Protein AF-A0A447U6D0-F1 (afdb_monomer)

Organism: Salmonella enterica I (NCBI:txid59201)

Sequence (69 aa):
MFFHRVAQLPPNVPMNTRKIITKAIHRSSKPDLAIEVAMEAGRR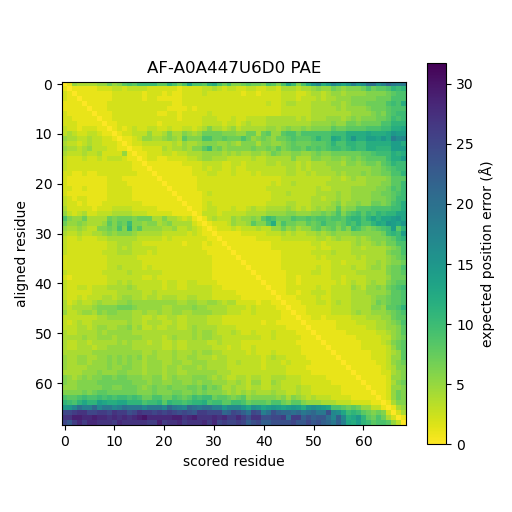GIDAVPPLFRKMFSRVVWLARGRAD

Radius of gyration: 16.17 Å; Cα contacts (8 Å, |Δi|>4): 36; chains: 1; bounding box: 36×19×44 Å

Mean predicted aligned error: 4.78 Å

Secondary structure (DSSP, 8-state):
-HHHHHTT--TT-S--HHHHHHHHHHHS-HHHHHHHHHHHHHHH-GGGS-HHHHHHHHHHHHHHTT---

Foldseek 3Di:
DLLCVLLVHDPDPPDDPVVSNVSSPVSDPPVVVVVSLVVVCVVVDDVSDDVVVVVVVVVVVCVVVVVPD

Solvent-accessible surface area (backbone atoms only — not comparable to full-atom values): 4107 Å² total; per-residue (Å²): 99,75,49,30,62,61,40,73,43,68,84,78,59,99,64,59,68,67,62,39,46,53,44,20,58,73,68,37,54,72,69,58,48,50,53,52,51,51,53,54,28,59,76,67,34,74,85,60,49,56,67,67,58,56,52,51,51,51,48,52,57,45,47,76,69,71,69,64,124

Structure (mmCIF, N/CA/C/O backbone):
data_AF-A0A447U6D0-F1
#
_entry.id   AF-A0A447U6D0-F1
#
loop_
_atom_site.group_PDB
_atom_site.id
_atom_site.type_symbol
_atom_site.label_atom_id
_atom_site.label_alt_id
_atom_site.label_comp_id
_atom_site.label_asym_id
_atom_site.label_entity_id
_atom_site.label_seq_id
_atom_site.pdbx_PDB_ins_code
_atom_site.Cartn_x
_atom_site.Cartn_y
_atom_site.Cartn_z
_atom_site.occupancy
_atom_site.B_iso_or_equiv
_atom_site.auth_seq_id
_atom_site.auth_comp_id
_atom_site.auth_asym_id
_atom_site.auth_atom_id
_atom_site.pdbx_PDB_model_num
ATOM 1 N N . MET A 1 1 ? -9.918 -8.249 7.940 1.00 83.12 1 MET A N 1
ATOM 2 C CA . MET A 1 1 ? -9.169 -7.464 6.920 1.00 83.12 1 MET A CA 1
ATOM 3 C C . MET A 1 1 ? -7.744 -7.195 7.418 1.00 83.12 1 MET A C 1
ATOM 5 O O . MET A 1 1 ? -7.607 -6.951 8.607 1.00 83.12 1 MET A O 1
ATOM 9 N N . PHE A 1 2 ? -6.712 -7.228 6.557 1.00 92.38 2 PHE A N 1
ATOM 10 C CA . PHE A 1 2 ? -5.279 -7.041 6.904 1.00 92.38 2 PHE A CA 1
ATOM 11 C C . PHE A 1 2 ? -5.015 -5.980 7.991 1.00 92.38 2 PHE A C 1
ATOM 13 O O . PHE A 1 2 ? -4.476 -6.309 9.042 1.00 92.38 2 PHE A O 1
ATOM 20 N N . PHE A 1 3 ? -5.511 -4.751 7.812 1.00 93.81 3 PHE A N 1
ATOM 21 C CA . PHE A 1 3 ? -5.285 -3.659 8.769 1.00 93.81 3 PHE A CA 1
ATOM 22 C C . PHE A 1 3 ? -5.874 -3.889 10.169 1.00 93.81 3 PHE A C 1
ATOM 24 O O . PHE A 1 3 ? -5.370 -3.308 11.120 1.00 93.81 3 PHE A O 1
ATOM 31 N N . HIS A 1 4 ? -6.890 -4.746 10.334 1.00 94.75 4 HIS A N 1
ATOM 32 C CA . HIS A 1 4 ? -7.367 -5.118 11.672 1.00 94.75 4 HIS A CA 1
ATOM 33 C C . HIS A 1 4 ? -6.310 -5.925 12.425 1.00 94.75 4 HIS A C 1
ATOM 35 O O . HIS A 1 4 ? -6.095 -5.688 13.605 1.00 94.75 4 HIS A O 1
ATOM 41 N N . ARG A 1 5 ? -5.608 -6.832 11.734 1.00 93.56 5 ARG A N 1
ATOM 42 C CA . ARG A 1 5 ? -4.533 -7.635 12.328 1.00 93.56 5 ARG A CA 1
ATOM 43 C C . ARG A 1 5 ? -3.376 -6.745 12.771 1.00 93.56 5 ARG A C 1
ATOM 45 O O . ARG A 1 5 ? -2.968 -6.824 13.921 1.00 93.56 5 ARG A O 1
ATOM 52 N N . VAL A 1 6 ? -2.924 -5.854 11.888 1.00 94.25 6 VAL A N 1
ATOM 53 C CA . VAL A 1 6 ? -1.828 -4.917 12.185 1.00 94.25 6 VAL A CA 1
ATOM 54 C C . VAL A 1 6 ? -2.210 -3.934 13.297 1.00 94.25 6 VAL A C 1
ATOM 56 O O . VAL A 1 6 ? -1.406 -3.625 14.168 1.00 94.25 6 VAL A O 1
ATOM 59 N N . ALA A 1 7 ? -3.467 -3.481 13.326 1.00 94.62 7 ALA A N 1
ATOM 60 C CA . ALA A 1 7 ? -3.984 -2.642 14.405 1.00 94.62 7 ALA A CA 1
ATOM 61 C C . ALA A 1 7 ? -4.305 -3.412 15.705 1.00 94.62 7 ALA A C 1
ATOM 63 O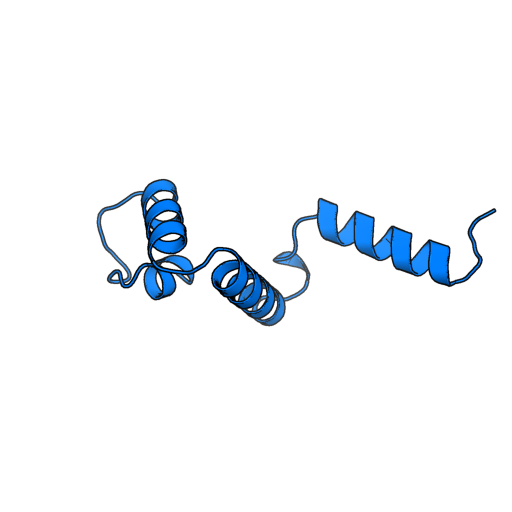 O . ALA A 1 7 ? -4.701 -2.771 16.680 1.00 94.62 7 ALA A O 1
ATOM 64 N N . GLN A 1 8 ? -4.166 -4.746 15.721 1.00 93.81 8 GLN A N 1
ATOM 65 C CA . GLN A 1 8 ? -4.557 -5.638 16.822 1.00 93.81 8 GLN A CA 1
ATOM 66 C C . GLN A 1 8 ? -6.029 -5.466 17.245 1.00 93.81 8 GLN A C 1
ATOM 68 O O . GLN A 1 8 ? -6.361 -5.380 18.426 1.00 93.81 8 GLN A O 1
ATOM 73 N N . LEU A 1 9 ? -6.928 -5.381 16.262 1.00 94.12 9 LEU A N 1
ATOM 74 C CA . LEU A 1 9 ? -8.368 -5.214 16.445 1.00 94.12 9 LEU A CA 1
ATOM 75 C C . LEU A 1 9 ? -9.140 -6.475 16.017 1.00 94.12 9 LEU A C 1
ATOM 77 O O . LEU A 1 9 ? -8.780 -7.099 15.013 1.00 94.12 9 LEU A O 1
ATOM 81 N N . PRO A 1 10 ? -10.247 -6.821 16.703 1.00 93.69 10 PRO A N 1
ATOM 82 C CA . PRO A 1 10 ? -11.153 -7.879 16.262 1.00 93.69 10 PRO A CA 1
ATOM 83 C C . PRO A 1 10 ? -11.761 -7.570 14.881 1.00 93.69 10 PRO A C 1
ATOM 85 O O . PRO A 1 10 ? -12.029 -6.404 14.590 1.00 93.69 10 PRO A O 1
ATOM 88 N N . PRO A 1 11 ? -12.047 -8.582 14.039 1.00 85.12 11 PRO A N 1
ATOM 89 C CA . PRO A 1 11 ? -12.438 -8.394 12.637 1.00 85.12 11 PRO A CA 1
ATOM 90 C C . PRO A 1 11 ? -13.776 -7.672 12.379 1.00 85.12 11 PRO A C 1
ATOM 92 O O . PRO A 1 11 ? -14.036 -7.359 11.224 1.00 85.12 11 PRO A O 1
ATOM 95 N N . ASN A 1 12 ? -14.576 -7.367 13.408 1.00 87.25 12 ASN A N 1
ATOM 96 C CA . ASN A 1 12 ? -15.891 -6.711 13.299 1.00 87.25 12 ASN A CA 1
ATOM 97 C C . ASN A 1 12 ? -16.059 -5.541 14.286 1.00 87.25 12 ASN A C 1
ATOM 99 O O . ASN A 1 12 ? -17.162 -5.251 14.746 1.00 87.25 12 ASN A O 1
ATOM 103 N N . VAL A 1 13 ? -14.961 -4.892 14.679 1.00 92.81 13 VAL A N 1
ATOM 104 C CA . VAL A 1 13 ? -15.034 -3.714 15.554 1.00 92.81 13 VAL A CA 1
ATOM 105 C C . VAL A 1 13 ? -15.886 -2.611 14.887 1.00 92.81 13 VAL A C 1
ATOM 107 O O . VAL A 1 13 ? -15.699 -2.360 13.694 1.00 92.81 13 VAL A O 1
ATOM 110 N N . PRO A 1 14 ? -16.796 -1.920 15.608 1.00 93.31 14 PRO A N 1
ATOM 111 C CA . PRO A 1 14 ? -17.627 -0.849 15.047 1.00 93.31 14 PRO A CA 1
ATOM 112 C C . PRO A 1 14 ? -16.802 0.434 14.842 1.00 93.31 14 PRO A C 1
ATOM 114 O O . PRO A 1 14 ? -16.966 1.445 15.523 1.00 93.31 14 PRO A O 1
ATOM 117 N N . MET A 1 15 ? -15.845 0.381 13.918 1.00 95.00 15 MET A N 1
ATOM 118 C CA . MET A 1 15 ? -14.907 1.453 13.608 1.00 95.00 15 MET A CA 1
ATOM 119 C C . MET A 1 15 ? -14.714 1.544 12.096 1.00 95.00 15 MET A C 1
ATOM 121 O O . MET A 1 15 ? -14.533 0.538 11.420 1.00 95.00 15 MET A O 1
ATOM 125 N N . ASN A 1 16 ? -14.716 2.763 11.554 1.00 95.06 16 ASN A N 1
ATOM 126 C CA . ASN A 1 16 ? -14.479 2.953 10.126 1.00 95.06 16 ASN A CA 1
ATOM 127 C C . ASN A 1 16 ? -13.036 2.595 9.719 1.00 95.06 16 ASN A C 1
ATOM 129 O O . ASN A 1 16 ? -12.092 2.691 10.509 1.00 95.06 16 ASN A O 1
ATOM 133 N N . THR A 1 17 ? -12.857 2.235 8.446 1.00 93.88 17 THR A N 1
ATOM 134 C CA . THR A 1 17 ? -11.573 1.781 7.891 1.00 93.88 17 THR A CA 1
ATOM 135 C C . THR A 1 17 ? -10.454 2.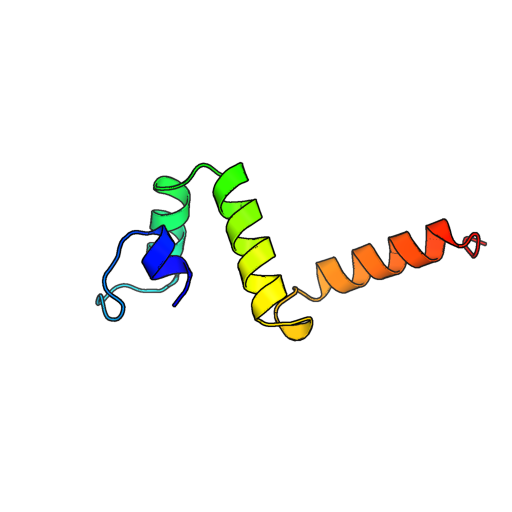807 8.062 1.00 93.88 17 THR A C 1
ATOM 137 O O . THR A 1 17 ? -9.324 2.426 8.358 1.00 93.88 17 THR A O 1
ATOM 140 N N . ARG A 1 18 ? -10.752 4.110 7.945 1.00 95.81 18 ARG A N 1
ATOM 141 C CA . ARG A 1 18 ? -9.755 5.180 8.119 1.00 95.81 18 ARG A CA 1
ATOM 142 C C . ARG A 1 18 ? -9.141 5.147 9.517 1.00 95.81 18 ARG A C 1
ATOM 144 O O . ARG A 1 18 ? -7.921 5.146 9.639 1.00 95.81 18 ARG A O 1
ATOM 151 N N . LYS A 1 19 ? -9.970 5.062 10.563 1.00 96.38 19 LYS A N 1
ATOM 152 C CA . LYS A 1 19 ? -9.499 4.960 11.952 1.00 96.38 19 LYS A CA 1
ATOM 153 C C . LYS A 1 19 ? -8.698 3.674 12.189 1.00 96.38 19 LYS A C 1
ATOM 155 O O . LYS A 1 19 ? -7.692 3.721 12.892 1.00 96.38 19 LYS A O 1
ATOM 160 N N . ILE A 1 20 ? -9.096 2.556 11.578 1.00 95.81 20 ILE A N 1
ATOM 161 C CA . ILE A 1 20 ? -8.356 1.285 11.664 1.00 95.81 20 ILE A CA 1
ATOM 162 C C . ILE A 1 20 ? -6.957 1.421 11.040 1.00 95.81 20 ILE A C 1
ATOM 164 O O . ILE A 1 20 ? -5.975 1.025 11.664 1.00 95.81 20 ILE A O 1
ATOM 168 N N . ILE A 1 21 ? -6.846 2.038 9.858 1.00 94.31 21 ILE A N 1
ATOM 169 C CA . ILE A 1 21 ? -5.556 2.295 9.193 1.00 94.31 21 ILE A CA 1
ATOM 170 C C . ILE A 1 21 ? -4.682 3.216 10.046 1.00 94.31 21 ILE A C 1
ATOM 172 O O . ILE A 1 21 ? -3.513 2.914 10.268 1.00 94.31 21 ILE A O 1
ATOM 176 N N . THR A 1 22 ? -5.240 4.307 10.577 1.00 95.50 22 THR A N 1
ATOM 177 C CA . THR A 1 22 ? -4.501 5.210 11.470 1.00 95.50 22 THR A CA 1
ATOM 178 C C . THR A 1 22 ? -3.963 4.463 12.691 1.00 95.50 22 THR A C 1
ATOM 180 O O . THR A 1 22 ? -2.792 4.613 13.026 1.00 95.50 22 THR A O 1
ATOM 183 N N . LYS A 1 23 ? -4.766 3.595 13.322 1.00 95.31 23 LYS A N 1
ATOM 184 C CA . LYS A 1 23 ? -4.288 2.758 14.433 1.00 95.31 23 LYS A CA 1
ATOM 185 C C . LYS A 1 23 ? -3.181 1.791 14.011 1.00 95.31 23 LYS A C 1
ATOM 187 O O . LYS A 1 23 ? -2.216 1.661 14.754 1.00 95.31 23 LYS A O 1
ATOM 192 N N . ALA A 1 24 ? -3.280 1.163 12.839 1.00 94.56 24 ALA A N 1
ATOM 193 C CA . ALA A 1 24 ? -2.215 0.307 12.312 1.00 94.56 24 ALA A CA 1
ATOM 194 C C . ALA A 1 24 ? -0.896 1.083 12.122 1.00 94.56 24 ALA A C 1
ATOM 196 O O . ALA A 1 24 ? 0.155 0.604 12.535 1.00 94.56 24 ALA A O 1
ATOM 197 N N . ILE A 1 25 ? -0.962 2.311 11.592 1.00 94.00 25 ILE A N 1
ATOM 198 C CA . ILE A 1 25 ? 0.201 3.204 11.423 1.00 94.00 25 ILE A CA 1
ATOM 199 C C . ILE A 1 25 ? 0.830 3.601 12.765 1.00 94.00 25 ILE A C 1
ATOM 201 O O . ILE A 1 25 ? 2.039 3.783 12.834 1.00 94.00 25 ILE A O 1
ATOM 205 N N . HIS A 1 26 ? 0.040 3.756 13.830 1.00 93.69 26 HIS A N 1
ATOM 206 C CA . HIS A 1 26 ? 0.575 4.064 15.162 1.00 93.69 26 HIS A CA 1
ATOM 207 C C . HIS A 1 26 ? 1.131 2.840 15.902 1.00 93.69 26 HIS A C 1
ATOM 209 O O . HIS A 1 26 ? 1.943 3.005 16.808 1.00 93.69 26 HIS A O 1
ATOM 215 N N . ARG A 1 27 ? 0.665 1.629 15.571 1.00 92.06 27 ARG A N 1
ATOM 216 C CA . ARG A 1 27 ? 1.061 0.375 16.235 1.00 92.06 27 ARG A CA 1
ATOM 217 C C . ARG A 1 27 ? 2.309 -0.266 15.638 1.00 92.06 27 ARG A C 1
ATOM 219 O O . ARG A 1 27 ? 2.964 -1.030 16.336 1.00 92.06 27 ARG A O 1
ATOM 226 N N . SER A 1 28 ? 2.611 0.031 14.380 1.00 87.25 28 SER A N 1
ATOM 227 C CA . SER A 1 28 ? 3.773 -0.482 13.658 1.00 87.25 28 SER A CA 1
ATOM 228 C C . SER A 1 28 ? 4.692 0.671 13.260 1.00 87.25 28 SER A C 1
ATOM 230 O O . SER A 1 28 ? 4.244 1.811 13.109 1.00 87.25 28 SER A O 1
ATOM 232 N N . SER A 1 29 ? 5.986 0.402 13.090 1.00 88.3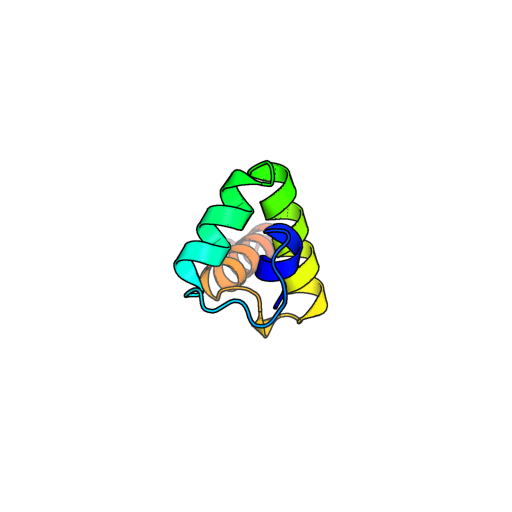8 29 SER A N 1
ATOM 233 C CA . SER A 1 29 ? 6.872 1.400 12.500 1.00 88.38 29 SER A CA 1
ATOM 234 C C . SER A 1 29 ? 6.472 1.623 11.034 1.00 88.38 29 SER A C 1
ATOM 236 O O . SER A 1 29 ? 5.954 0.728 10.363 1.00 88.38 29 SER A O 1
ATOM 238 N N . LYS A 1 30 ? 6.677 2.836 10.503 1.00 86.38 30 LYS A N 1
ATOM 239 C CA . LYS A 1 30 ? 6.337 3.118 9.096 1.00 86.38 30 LYS A CA 1
ATOM 240 C C . LYS A 1 30 ? 7.063 2.167 8.116 1.00 86.38 30 LYS A C 1
ATOM 242 O O . LYS A 1 30 ? 6.397 1.723 7.181 1.00 86.38 30 LYS A O 1
ATOM 247 N N . PRO A 1 31 ? 8.360 1.832 8.306 1.00 92.69 31 PRO A N 1
ATOM 248 C CA . PRO A 1 31 ? 9.041 0.823 7.491 1.00 92.69 31 PRO A CA 1
ATOM 249 C C . PRO A 1 31 ? 8.419 -0.574 7.589 1.00 92.69 31 PRO A C 1
ATOM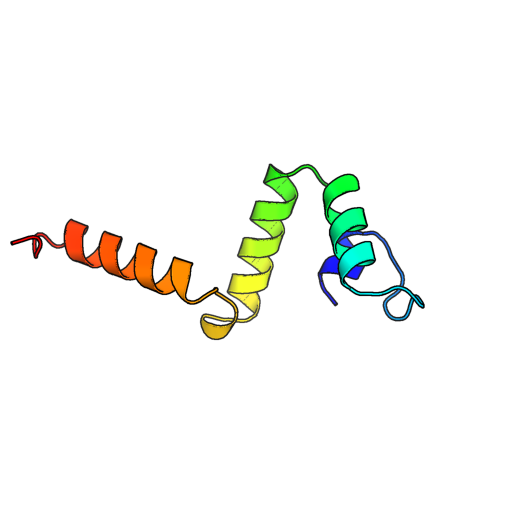 251 O O . PRO A 1 31 ? 8.138 -1.175 6.554 1.00 92.69 31 PRO A O 1
ATOM 254 N N . ASP A 1 32 ? 8.139 -1.065 8.800 1.00 91.38 32 ASP A N 1
ATOM 255 C CA . ASP A 1 32 ? 7.586 -2.414 8.994 1.00 91.38 32 ASP A CA 1
ATOM 256 C C . ASP A 1 32 ? 6.202 -2.539 8.349 1.00 91.38 32 ASP A C 1
ATOM 258 O O . ASP A 1 32 ? 5.936 -3.471 7.588 1.00 91.38 32 ASP A O 1
ATOM 262 N N . LEU A 1 33 ? 5.342 -1.536 8.555 1.00 94.06 33 LEU A N 1
ATOM 263 C CA . LEU A 1 33 ? 4.029 -1.485 7.917 1.00 94.06 33 LEU A CA 1
ATOM 264 C C . LEU A 1 33 ? 4.134 -1.493 6.385 1.00 94.06 33 LEU A C 1
ATOM 266 O O . LEU A 1 33 ? 3.318 -2.132 5.721 1.00 94.06 33 LEU A O 1
ATOM 270 N N . ALA A 1 34 ? 5.113 -0.789 5.810 1.00 93.38 34 ALA A N 1
ATOM 271 C CA . ALA A 1 34 ? 5.311 -0.763 4.363 1.00 93.38 34 ALA A CA 1
ATOM 272 C C . ALA A 1 34 ? 5.686 -2.150 3.817 1.00 93.38 34 ALA A C 1
ATOM 274 O O . ALA A 1 34 ? 5.145 -2.566 2.789 1.00 93.38 34 ALA A O 1
ATOM 275 N N . ILE A 1 35 ? 6.552 -2.882 4.525 1.00 94.56 35 ILE A N 1
ATOM 276 C CA . ILE A 1 35 ? 6.935 -4.257 4.178 1.00 94.56 35 ILE A CA 1
ATOM 277 C C . ILE A 1 35 ? 5.710 -5.174 4.235 1.00 94.56 35 ILE A C 1
ATOM 279 O O . ILE A 1 35 ? 5.417 -5.875 3.265 1.00 94.56 35 ILE A O 1
ATOM 283 N N . GLU A 1 36 ? 4.944 -5.130 5.326 1.00 95.31 36 GLU A N 1
ATOM 284 C CA . GLU A 1 36 ? 3.746 -5.958 5.482 1.00 95.31 36 GLU A CA 1
ATOM 285 C C . GLU A 1 36 ? 2.691 -5.677 4.402 1.00 95.31 36 GLU A C 1
ATOM 287 O O . GLU A 1 36 ? 2.102 -6.609 3.846 1.00 95.31 36 GLU A O 1
ATOM 292 N N . VAL A 1 37 ? 2.466 -4.400 4.068 1.00 95.06 37 VAL A N 1
ATOM 293 C CA . VAL A 1 37 ? 1.550 -3.995 2.991 1.00 95.06 37 VAL A CA 1
ATOM 294 C C . VAL A 1 37 ? 2.027 -4.533 1.643 1.00 95.06 37 VAL A C 1
ATOM 296 O O . VAL A 1 37 ? 1.209 -5.049 0.880 1.00 95.06 37 VAL A O 1
ATOM 299 N N . ALA A 1 38 ? 3.328 -4.455 1.352 1.00 93.69 38 ALA A N 1
ATOM 300 C CA . ALA A 1 38 ? 3.893 -4.992 0.118 1.00 93.69 38 ALA A CA 1
ATOM 301 C C . ALA A 1 38 ? 3.719 -6.519 0.029 1.00 93.69 38 ALA A C 1
ATOM 303 O O . ALA A 1 38 ? 3.284 -7.031 -1.004 1.00 93.69 38 ALA A O 1
ATOM 304 N N . MET A 1 39 ? 3.972 -7.247 1.122 1.00 94.81 39 MET A N 1
ATOM 305 C CA . MET A 1 39 ? 3.770 -8.699 1.187 1.00 94.81 39 MET A CA 1
ATOM 306 C C . MET A 1 39 ? 2.295 -9.089 1.028 1.00 94.81 39 MET A C 1
ATOM 308 O O . MET A 1 39 ? 1.971 -10.030 0.302 1.00 94.81 39 MET A O 1
ATOM 312 N N . GLU A 1 40 ? 1.381 -8.376 1.690 1.00 95.50 40 GLU A N 1
ATOM 313 C CA . GLU A 1 40 ? -0.061 -8.598 1.551 1.00 95.50 40 GLU A CA 1
ATOM 314 C C . GLU A 1 40 ? -0.534 -8.316 0.119 1.00 95.50 40 GLU A C 1
ATOM 316 O O . GLU A 1 40 ? -1.312 -9.103 -0.419 1.00 95.50 40 GLU A O 1
ATOM 321 N N . ALA A 1 41 ? -0.056 -7.241 -0.515 1.00 94.56 41 ALA A N 1
ATOM 322 C CA . ALA A 1 41 ? -0.361 -6.942 -1.913 1.00 94.56 41 ALA A CA 1
ATOM 323 C C . ALA A 1 41 ? 0.144 -8.057 -2.842 1.00 94.56 41 ALA A C 1
ATOM 325 O O . ALA A 1 41 ? -0.616 -8.534 -3.680 1.00 94.56 41 ALA A O 1
ATOM 326 N N . GLY A 1 42 ? 1.371 -8.546 -2.630 1.00 93.00 42 GLY A N 1
ATOM 327 C CA . GLY A 1 42 ? 1.922 -9.688 -3.363 1.00 93.00 42 GLY A CA 1
ATOM 328 C C . GLY A 1 42 ? 1.057 -10.947 -3.241 1.00 93.00 42 GLY A C 1
ATOM 329 O O . GLY A 1 42 ? 0.762 -11.585 -4.248 1.00 93.00 42 GLY A O 1
ATOM 330 N N . ARG A 1 43 ? 0.562 -11.260 -2.033 1.00 95.69 43 ARG A N 1
ATOM 331 C CA . ARG A 1 43 ? -0.354 -12.398 -1.811 1.00 95.69 43 ARG A CA 1
ATOM 332 C C . ARG A 1 43 ? -1.711 -12.244 -2.498 1.00 95.69 43 ARG A C 1
ATOM 334 O O . ARG A 1 43 ? -2.321 -13.248 -2.842 1.00 95.69 43 ARG A O 1
ATOM 341 N N . ARG A 1 44 ? -2.201 -11.014 -2.664 1.00 95.00 44 ARG A N 1
ATOM 342 C CA . ARG A 1 44 ? -3.474 -10.726 -3.350 1.00 95.00 44 ARG A CA 1
ATOM 343 C C . ARG A 1 44 ? -3.344 -10.660 -4.873 1.00 95.00 44 ARG A C 1
ATOM 345 O O . ARG A 1 44 ? -4.364 -10.650 -5.552 1.00 95.00 44 ARG A O 1
ATOM 352 N N . GLY A 1 45 ? -2.120 -10.620 -5.394 1.00 95.00 45 GLY A N 1
ATOM 353 C CA . GLY A 1 45 ? -1.835 -10.544 -6.822 1.00 95.00 45 GLY A CA 1
ATOM 354 C C . GLY A 1 45 ? -1.720 -9.115 -7.361 1.00 95.00 45 GLY A C 1
ATOM 355 O O . GLY A 1 45 ? -1.879 -8.123 -6.650 1.00 95.00 45 GLY A O 1
ATOM 356 N N . ILE A 1 46 ? -1.419 -9.019 -8.659 1.00 91.56 46 ILE A N 1
ATOM 357 C CA . ILE A 1 46 ? -1.035 -7.771 -9.344 1.00 91.56 46 ILE A CA 1
ATOM 358 C C . ILE A 1 46 ? -2.119 -6.687 -9.252 1.00 91.56 46 ILE A C 1
ATOM 360 O O . ILE A 1 46 ? -1.792 -5.503 -9.160 1.00 91.56 46 ILE A O 1
ATOM 364 N N . ASP A 1 47 ? -3.396 -7.068 -9.222 1.00 93.44 47 ASP A N 1
ATOM 365 C CA . ASP A 1 47 ? -4.510 -6.115 -9.165 1.00 93.44 47 ASP A CA 1
ATOM 366 C C . ASP A 1 47 ? -4.624 -5.383 -7.823 1.00 93.44 47 ASP A C 1
ATOM 368 O O . ASP A 1 47 ? -5.216 -4.306 -7.756 1.00 93.44 47 ASP A O 1
ATOM 372 N N . ALA A 1 48 ? -3.996 -5.904 -6.764 1.00 94.44 48 ALA A N 1
ATOM 373 C CA . ALA A 1 48 ? -3.890 -5.208 -5.486 1.00 94.44 48 ALA A CA 1
ATOM 374 C C . ALA A 1 48 ? -2.845 -4.078 -5.502 1.00 94.44 48 ALA A C 1
ATOM 376 O O . ALA A 1 48 ? -2.838 -3.239 -4.598 1.00 94.44 48 ALA A O 1
ATOM 377 N N . VAL A 1 49 ? -1.962 -4.034 -6.509 1.00 93.88 49 VAL A N 1
ATOM 378 C CA . VAL A 1 49 ? -0.942 -2.989 -6.643 1.00 93.88 49 VAL A CA 1
ATOM 379 C C . VAL A 1 49 ? -1.561 -1.745 -7.295 1.00 93.88 49 VAL A C 1
ATOM 381 O O . VAL A 1 49 ? -2.078 -1.825 -8.420 1.00 93.88 49 VAL A O 1
ATOM 384 N N . PRO A 1 50 ? -1.476 -0.560 -6.655 1.00 93.44 50 PRO A N 1
ATOM 385 C CA . PRO A 1 50 ? -2.034 0.661 -7.220 1.00 93.44 50 PRO A CA 1
ATOM 386 C C . PRO A 1 50 ? -1.503 0.948 -8.638 1.00 93.44 50 PRO A C 1
ATOM 388 O O . PRO A 1 50 ? -0.302 0.781 -8.885 1.00 93.44 50 PRO A O 1
ATOM 391 N N . PRO A 1 51 ? -2.352 1.422 -9.573 1.00 94.69 51 PRO A N 1
ATOM 392 C CA . PRO A 1 51 ? -1.959 1.656 -10.967 1.00 94.69 51 PRO A CA 1
ATOM 393 C C . PRO A 1 51 ? -0.719 2.543 -11.139 1.00 94.69 51 PRO A C 1
ATOM 395 O O . PRO A 1 51 ? 0.091 2.298 -12.030 1.00 94.69 51 PRO A O 1
ATOM 398 N N . LEU A 1 52 ? -0.531 3.536 -10.260 1.00 95.81 52 LEU A N 1
ATOM 399 C CA . LEU A 1 52 ? 0.638 4.419 -10.274 1.00 95.81 52 LEU A CA 1
ATOM 400 C C . LEU A 1 52 ? 1.955 3.640 -10.133 1.00 95.81 52 LEU A C 1
ATOM 402 O O . LEU A 1 52 ? 2.872 3.844 -10.927 1.00 95.81 52 LEU A O 1
ATOM 406 N N . PHE A 1 53 ? 2.029 2.710 -9.176 1.00 94.56 53 PHE A N 1
ATOM 407 C CA . PHE A 1 53 ? 3.211 1.870 -8.982 1.00 94.56 53 PHE A CA 1
ATOM 408 C C . PHE A 1 53 ? 3.433 0.943 -10.175 1.00 94.56 53 PHE A C 1
ATOM 410 O O . PHE A 1 53 ? 4.553 0.848 -10.670 1.00 94.56 53 PHE A O 1
ATOM 417 N N . ARG A 1 54 ? 2.368 0.323 -10.706 1.00 94.00 54 ARG A N 1
ATOM 418 C CA . ARG A 1 54 ? 2.465 -0.526 -11.907 1.00 94.00 54 ARG A CA 1
ATOM 419 C C . ARG A 1 54 ? 3.032 0.246 -13.102 1.00 94.00 54 ARG A C 1
ATOM 421 O O . ARG A 1 54 ? 3.923 -0.259 -13.785 1.00 94.00 54 ARG A O 1
ATOM 428 N N . LYS A 1 55 ? 2.580 1.487 -13.318 1.00 95.25 55 LYS A N 1
ATOM 429 C CA . LYS A 1 55 ? 3.089 2.373 -14.377 1.00 95.25 55 LYS A CA 1
ATOM 430 C C . LYS A 1 55 ? 4.549 2.768 -14.142 1.00 95.25 55 LYS A C 1
ATOM 432 O O . LYS A 1 55 ? 5.351 2.664 -15.067 1.00 95.25 55 LYS A O 1
ATOM 437 N N . MET A 1 56 ? 4.903 3.182 -12.921 1.00 96.06 56 MET A N 1
ATOM 438 C CA . MET A 1 56 ? 6.284 3.525 -12.559 1.00 96.06 56 MET A CA 1
ATOM 439 C C . MET A 1 56 ? 7.239 2.354 -12.795 1.00 96.06 56 MET A C 1
ATOM 441 O O . MET A 1 56 ? 8.232 2.514 -13.500 1.00 96.06 56 MET A O 1
ATOM 445 N N . PHE A 1 57 ? 6.928 1.168 -12.268 1.00 93.75 57 PHE A N 1
ATOM 446 C CA . PHE A 1 57 ? 7.789 -0.004 -12.432 1.00 93.75 57 PHE A CA 1
ATOM 447 C C . PHE A 1 57 ? 7.890 -0.445 -13.892 1.00 93.75 57 PHE A C 1
ATOM 449 O O . PHE A 1 57 ? 8.986 -0.747 -14.358 1.00 93.75 57 PHE A O 1
ATOM 456 N N . SER A 1 58 ? 6.789 -0.389 -14.649 1.00 93.69 58 SER A N 1
ATOM 457 C CA . SER A 1 58 ? 6.819 -0.655 -16.094 1.00 93.69 58 SER A CA 1
ATOM 458 C C . SER A 1 58 ? 7.760 0.305 -16.827 1.00 93.69 58 SER A C 1
ATOM 460 O O . SER A 1 58 ? 8.519 -0.123 -17.695 1.00 93.69 58 SER A O 1
ATOM 462 N N . ARG A 1 59 ? 7.765 1.593 -16.449 1.00 94.81 59 ARG A N 1
ATOM 463 C CA . ARG A 1 59 ? 8.691 2.585 -17.011 1.00 94.81 59 ARG A CA 1
ATOM 464 C C . ARG A 1 59 ? 10.142 2.277 -16.649 1.00 94.81 59 ARG A C 1
ATOM 466 O O . ARG A 1 59 ? 10.986 2.340 -17.533 1.00 94.81 59 ARG A O 1
ATOM 473 N N . VAL A 1 60 ? 10.432 1.910 -15.401 1.00 95.38 60 VAL A N 1
ATOM 474 C CA . VAL A 1 60 ? 11.791 1.526 -14.972 1.00 95.38 60 VAL A CA 1
ATOM 475 C C . VAL A 1 60 ? 12.298 0.323 -15.765 1.00 95.38 60 VAL A C 1
ATOM 477 O O . VAL A 1 60 ? 13.401 0.368 -16.301 1.00 95.38 60 VAL A O 1
ATOM 480 N N . VAL A 1 61 ? 11.480 -0.723 -15.914 1.00 94.44 61 VAL A N 1
ATOM 481 C CA . VAL A 1 61 ? 11.836 -1.909 -16.711 1.00 94.44 61 VAL A CA 1
ATOM 482 C C . VAL A 1 61 ? 12.072 -1.545 -18.178 1.00 94.44 61 VAL A C 1
ATOM 484 O O . VAL A 1 61 ? 12.993 -2.067 -18.800 1.00 94.44 61 VAL A O 1
ATOM 487 N N . TRP A 1 62 ? 11.258 -0.649 -18.740 1.00 93.62 62 TRP A N 1
ATOM 488 C CA . TRP A 1 62 ? 11.431 -0.173 -20.112 1.00 93.62 62 TRP A CA 1
ATOM 489 C C . TRP A 1 62 ? 12.746 0.598 -20.300 1.00 93.62 62 TRP A C 1
ATOM 491 O O . TRP A 1 62 ? 13.480 0.309 -21.242 1.00 93.62 62 TRP A O 1
ATOM 501 N N . LEU A 1 63 ? 13.076 1.509 -19.376 1.00 93.62 63 LEU A N 1
ATOM 502 C CA . LEU A 1 63 ? 14.328 2.275 -19.390 1.00 93.62 63 LEU A CA 1
ATO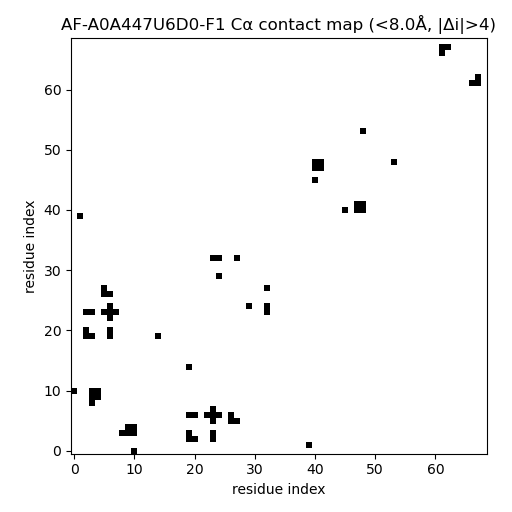M 503 C C . LEU A 1 63 ? 15.551 1.356 -19.250 1.00 93.62 63 LEU A C 1
ATOM 505 O O . LEU A 1 63 ? 16.499 1.466 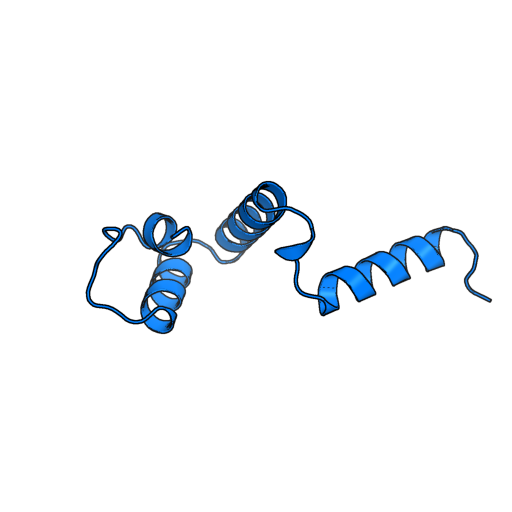-20.020 1.00 93.62 63 LEU A O 1
ATOM 509 N N . ALA A 1 64 ? 15.503 0.400 -18.317 1.00 93.94 64 ALA A N 1
ATOM 510 C CA . ALA A 1 64 ? 16.597 -0.540 -18.064 1.00 93.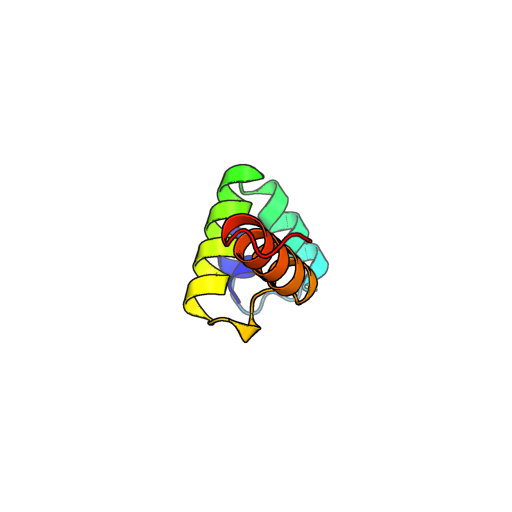94 64 ALA A CA 1
ATOM 511 C C . ALA A 1 64 ? 16.905 -1.461 -19.259 1.00 93.94 64 ALA A C 1
ATOM 513 O O . ALA A 1 64 ? 17.999 -2.008 -19.352 1.00 93.94 64 ALA A O 1
ATOM 514 N N . ARG A 1 65 ? 15.955 -1.632 -20.187 1.00 91.38 65 ARG A N 1
ATOM 515 C CA . ARG A 1 65 ? 16.129 -2.421 -21.418 1.00 91.38 65 ARG A CA 1
ATOM 516 C C . ARG A 1 65 ? 16.795 -1.642 -22.558 1.00 91.38 65 ARG A C 1
ATOM 518 O O . ARG A 1 65 ? 16.843 -2.162 -23.667 1.00 91.38 65 ARG A O 1
ATOM 525 N N . GLY A 1 66 ? 17.256 -0.411 -22.320 1.00 80.19 66 GLY A N 1
ATOM 526 C CA . GLY A 1 66 ? 17.905 0.413 -23.345 1.00 80.19 66 GLY A CA 1
ATOM 527 C C . GLY A 1 66 ? 16.958 0.890 -24.448 1.00 80.19 66 GLY A C 1
ATOM 528 O O . GLY A 1 66 ? 17.416 1.308 -25.499 1.00 80.19 66 GLY A O 1
ATOM 529 N N . ARG A 1 67 ? 15.638 0.826 -24.223 1.00 61.41 67 ARG A N 1
ATOM 530 C CA . ARG A 1 67 ? 14.627 1.376 -25.146 1.00 61.41 67 ARG A CA 1
ATOM 531 C C . ARG A 1 67 ? 14.332 2.850 -24.882 1.00 61.41 67 ARG A C 1
ATOM 533 O O . ARG A 1 67 ? 13.352 3.367 -25.395 1.00 61.41 67 ARG A O 1
ATOM 540 N N . ALA A 1 68 ? 15.129 3.482 -24.025 1.00 62.06 68 ALA A N 1
ATOM 541 C CA . ALA A 1 68 ? 15.093 4.912 -23.801 1.00 62.06 68 ALA A CA 1
ATOM 542 C C . ALA A 1 68 ? 15.724 5.599 -25.014 1.00 62.06 68 ALA A C 1
ATOM 544 O O . ALA A 1 68 ? 16.924 5.854 -25.005 1.00 62.06 68 ALA A O 1
ATOM 545 N N . ASP A 1 69 ? 14.922 5.800 -26.057 1.00 59.59 69 ASP A N 1
ATOM 546 C CA . ASP A 1 69 ? 15.237 6.770 -27.107 1.00 59.59 69 ASP A CA 1
ATOM 547 C C . ASP A 1 69 ? 15.361 8.178 -26.497 1.00 59.59 69 ASP A C 1
ATOM 549 O O . ASP A 1 69 ? 14.512 8.525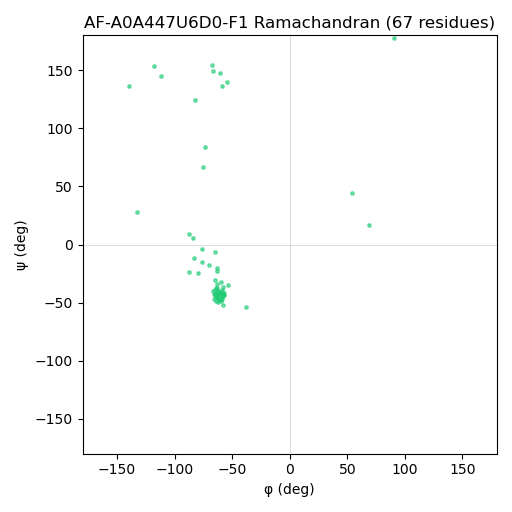 -25.630 1.00 59.59 69 ASP A O 1
#

Nearest PDB structures (foldseek):
  8h6e-assembly1_5B  TM=2.642E-01  e=8.032E+00  Homo sapiens
  8h6j-assembly1_5B  TM=2.652E-01  e=9.143E+00  Homo sapiens

pLDDT: mean 91.86, std 7.22, range [59.59, 96.38]